Protein AF-A0A6I9NJJ1-F1 (afdb_monomer)

Organism: NCBI:txid8208

pLDDT: mean 76.77, std 21.39, range [32.59, 97.81]

Sequence (138 aa):
MPPVPPFSYRVCVTVNGEFLHYIYPFQFLDSPEWDSLRPSEEGVFQVTLRADNPCRYVVWRRKKLYLLFAKHRYIAKIFALVVRNDITDKLYSLNDKAFDCSGHRYDLRLPSYCHMPGTELEKADVFLQVPVQRPKTA

Solvent-accessible surface area (backbone atoms only — not comparable to full-atom values): 9237 Å² total; per-residue (Å²): 132,84,84,79,74,84,81,70,64,32,31,43,32,25,45,100,84,43,82,58,48,74,44,52,77,96,56,71,93,54,39,62,58,60,76,69,46,56,97,89,56,86,79,83,78,84,58,50,81,44,65,79,46,98,76,85,85,88,85,76,60,64,70,61,52,52,56,49,32,74,76,35,58,68,60,39,52,54,50,52,52,54,41,52,49,51,43,47,56,52,51,59,62,41,35,86,69,39,57,51,100,86,69,51,73,46,61,84,85,49,95,80,74,83,75,69,81,75,80,83,76,78,65,76,77,71,77,78,70,78,83,80,82,76,86,86,79,134

Mean predicted aligned error: 12.92 Å

Secondary structure (DSSP, 8-state):
-PPPPTT---EEEEETTEEEEEEPTTS-SSHHHHHHS-TTPPPPPSSEEEESS--------HHHHHHHHHH-HHHHHHHHHHHHHHHHHHHHHHHTT-B-TT-PBP-TT-TTS------S-SSSSSS------PPP--

InterPro domains:
  IPR006916 POPDC1-3 [PTHR12101] (10-121)

Structure (mmCIF, N/CA/C/O backbone):
data_AF-A0A6I9NJJ1-F1
#
_entry.id   AF-A0A6I9NJJ1-F1
#
loop_
_atom_site.group_PDB
_atom_site.id
_atom_site.type_symbol
_atom_site.label_atom_id
_atom_site.label_alt_id
_atom_site.label_comp_id
_atom_site.label_asym_id
_atom_site.label_entity_id
_atom_site.label_seq_id
_atom_site.pdbx_PDB_ins_code
_atom_site.Cartn_x
_atom_site.Cartn_y
_atom_site.Cartn_z
_atom_site.occupancy
_atom_site.B_iso_or_equiv
_atom_site.auth_seq_id
_atom_site.auth_comp_id
_atom_site.auth_asym_id
_atom_site.auth_atom_id
_atom_site.pdbx_PDB_model_num
ATOM 1 N N . MET A 1 1 ? -4.236 3.560 -32.994 1.00 43.59 1 MET A N 1
ATOM 2 C CA . MET A 1 1 ? -4.088 3.509 -31.522 1.00 43.59 1 MET A CA 1
ATOM 3 C C . MET A 1 1 ? -5.388 2.989 -30.935 1.00 43.59 1 MET A C 1
ATOM 5 O O . MET A 1 1 ? -6.427 3.460 -31.386 1.00 43.59 1 MET A O 1
ATOM 9 N N . PRO A 1 2 ? -5.370 2.023 -30.003 1.00 49.59 2 PRO A N 1
ATOM 10 C CA . PRO A 1 2 ? -6.587 1.637 -29.300 1.00 49.59 2 PRO A CA 1
ATOM 11 C C . PRO A 1 2 ? -7.032 2.776 -28.359 1.00 49.59 2 PRO A C 1
ATOM 13 O O . PRO A 1 2 ? -6.183 3.546 -27.899 1.00 49.59 2 PRO A O 1
ATOM 16 N N . PRO A 1 3 ? -8.342 2.923 -28.096 1.00 54.75 3 PRO A N 1
ATOM 17 C CA . PRO A 1 3 ? -8.867 3.991 -27.254 1.00 54.75 3 PRO A CA 1
ATOM 18 C C . PRO A 1 3 ? -8.435 3.785 -25.799 1.00 54.75 3 PRO A C 1
ATOM 20 O O . PRO A 1 3 ? -8.589 2.702 -25.235 1.00 54.75 3 PRO A O 1
ATOM 23 N N . VAL A 1 4 ? -7.890 4.837 -25.191 1.00 57.69 4 VAL A N 1
ATOM 24 C CA . VAL A 1 4 ? -7.581 4.872 -23.758 1.00 57.69 4 VAL A CA 1
ATOM 25 C C . VAL A 1 4 ? -8.919 4.918 -23.004 1.00 57.69 4 VAL A C 1
ATOM 27 O O . VAL A 1 4 ? -9.740 5.780 -23.328 1.00 57.69 4 VAL A O 1
ATOM 30 N N . PRO A 1 5 ? -9.192 4.017 -22.042 1.00 54.00 5 PRO A N 1
ATOM 31 C CA . PRO A 1 5 ? -10.456 4.034 -21.315 1.00 54.00 5 PRO A CA 1
ATOM 32 C C . PRO A 1 5 ? -10.632 5.365 -20.566 1.00 54.00 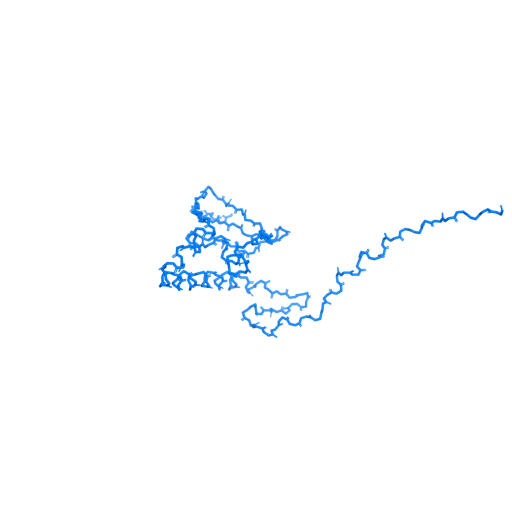5 PRO A C 1
ATOM 34 O O . PRO A 1 5 ? -9.639 5.935 -20.099 1.00 54.00 5 PRO A O 1
ATOM 37 N N . PRO A 1 6 ? -11.872 5.861 -20.410 1.00 56.41 6 PRO A N 1
ATOM 38 C CA . PRO A 1 6 ? -12.136 7.114 -19.715 1.00 56.41 6 PRO A CA 1
ATOM 39 C C . PRO A 1 6 ? -11.719 6.979 -18.245 1.00 56.41 6 PRO A C 1
ATOM 41 O O . PRO A 1 6 ? -12.226 6.123 -17.528 1.00 56.41 6 PRO A O 1
ATOM 44 N N . PHE A 1 7 ? -10.748 7.798 -17.833 1.00 56.75 7 PHE A N 1
ATOM 45 C CA . PHE A 1 7 ? -10.313 8.065 -16.454 1.00 56.75 7 PHE A CA 1
ATOM 46 C C . PHE A 1 7 ? -10.439 6.883 -15.483 1.00 56.75 7 PHE A C 1
ATOM 48 O O . PHE A 1 7 ? -11.223 6.900 -14.535 1.00 56.75 7 PHE A O 1
ATOM 55 N N . SER A 1 8 ? -9.635 5.843 -15.692 1.00 62.94 8 SER A N 1
ATOM 56 C CA . SER A 1 8 ? -9.432 4.848 -14.641 1.00 62.94 8 SER A CA 1
ATOM 57 C C . SER A 1 8 ? -8.566 5.484 -13.554 1.00 62.94 8 SER A C 1
ATOM 59 O O . SER A 1 8 ? -7.374 5.678 -13.768 1.00 62.94 8 SER A O 1
ATOM 61 N N . TYR A 1 9 ? -9.160 5.845 -12.411 1.00 78.31 9 TYR A N 1
ATOM 62 C CA . TYR A 1 9 ? -8.437 6.344 -11.236 1.00 78.31 9 TYR A CA 1
ATOM 63 C C . TYR A 1 9 ? -7.440 5.287 -10.757 1.00 78.31 9 TYR A C 1
ATOM 65 O O . TYR A 1 9 ? -7.788 4.401 -9.982 1.00 78.31 9 TYR A O 1
ATOM 73 N N . ARG A 1 10 ? -6.208 5.349 -11.255 1.00 88.56 10 ARG A N 1
ATOM 74 C CA . ARG A 1 10 ? -5.174 4.360 -10.965 1.00 88.56 10 ARG A CA 1
ATOM 75 C C . ARG A 1 10 ? -3.848 5.028 -10.656 1.00 88.56 10 ARG A C 1
ATOM 77 O O . ARG A 1 10 ? -3.544 6.124 -11.136 1.00 88.56 10 ARG A O 1
ATOM 84 N N . VAL A 1 11 ? -3.063 4.342 -9.844 1.00 93.88 11 VAL A N 1
ATOM 85 C CA . VAL A 1 11 ? -1.704 4.734 -9.489 1.00 93.88 11 VAL A CA 1
ATOM 86 C C . VAL A 1 11 ? -0.755 3.712 -10.096 1.00 93.88 11 VAL A C 1
ATOM 88 O O . VAL A 1 11 ? -0.892 2.515 -9.877 1.00 93.88 11 VAL A O 1
ATOM 91 N N . CYS A 1 12 ? 0.181 4.186 -10.904 1.00 93.81 12 CYS A N 1
ATOM 92 C CA .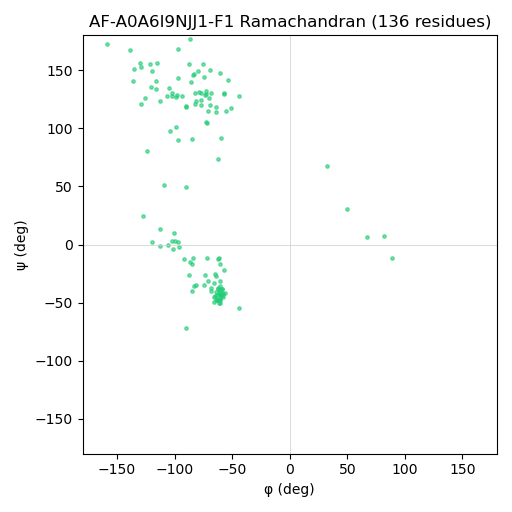 CYS A 1 12 ? 1.257 3.404 -11.483 1.00 93.81 12 CYS A CA 1
ATOM 93 C C . CYS A 1 12 ? 2.359 3.188 -10.439 1.00 93.81 12 CYS A C 1
ATOM 95 O O . CYS A 1 12 ? 2.798 4.147 -9.800 1.00 93.81 12 CYS A O 1
ATOM 97 N N . VAL A 1 13 ? 2.800 1.939 -10.281 1.00 94.25 13 VAL A N 1
ATOM 98 C CA . VAL A 1 13 ? 3.907 1.554 -9.400 1.00 94.25 13 VAL A CA 1
ATOM 99 C C . VAL A 1 13 ? 5.118 1.206 -10.252 1.00 94.25 13 VAL A C 1
ATOM 101 O O . VAL A 1 13 ? 5.019 0.367 -11.153 1.00 94.25 13 VAL A O 1
ATOM 104 N N . THR A 1 14 ? 6.263 1.816 -9.955 1.00 92.75 14 THR A N 1
ATOM 105 C CA . THR A 1 14 ? 7.527 1.527 -10.638 1.00 92.75 14 THR A CA 1
ATOM 106 C C . THR A 1 14 ? 8.669 1.247 -9.667 1.00 92.75 14 THR A C 1
ATOM 108 O O . THR A 1 14 ? 8.679 1.746 -8.543 1.00 92.75 14 THR A O 1
ATOM 111 N N . VAL A 1 15 ? 9.655 0.467 -10.109 1.00 90.50 15 VAL A N 1
ATOM 112 C CA . VAL A 1 15 ? 10.941 0.266 -9.421 1.00 90.50 15 VAL A CA 1
ATOM 113 C C . VAL A 1 15 ? 12.058 0.578 -10.405 1.00 90.50 15 VAL A C 1
ATOM 115 O O . VAL A 1 15 ? 12.046 0.073 -11.520 1.00 90.50 15 VAL A O 1
ATOM 118 N N . ASN A 1 16 ? 12.980 1.476 -10.049 1.00 88.56 16 ASN A N 1
ATOM 119 C CA . ASN A 1 16 ? 14.066 1.918 -10.941 1.00 88.56 16 ASN A CA 1
ATOM 120 C C . ASN A 1 16 ? 13.600 2.342 -12.357 1.00 88.56 16 ASN A C 1
ATOM 122 O O . ASN A 1 16 ? 14.325 2.187 -13.333 1.00 88.56 16 ASN A O 1
ATOM 126 N N . GLY A 1 17 ? 12.377 2.876 -12.476 1.00 86.56 17 GLY A N 1
ATOM 127 C CA . GLY A 1 17 ? 11.764 3.269 -13.752 1.00 86.56 17 GLY A CA 1
ATOM 128 C C . GLY A 1 17 ? 10.975 2.166 -14.473 1.00 86.56 17 GLY A C 1
ATOM 129 O O . GLY A 1 17 ? 10.206 2.481 -15.379 1.00 86.56 17 GLY A O 1
ATOM 130 N N . GLU A 1 18 ? 11.079 0.907 -14.048 1.00 89.44 18 GLU A N 1
ATOM 131 C CA . GLU A 1 18 ? 10.343 -0.215 -14.635 1.00 89.44 18 GLU A CA 1
ATOM 132 C C . GLU A 1 18 ? 8.944 -0.373 -14.036 1.00 89.44 18 GLU A C 1
ATOM 134 O O . GLU A 1 18 ? 8.740 -0.229 -12.831 1.00 89.44 18 GLU A O 1
ATOM 139 N N . PHE A 1 19 ? 7.960 -0.688 -14.884 1.00 90.12 19 PHE A N 1
ATOM 140 C CA . PHE A 1 19 ? 6.563 -0.835 -14.480 1.00 90.12 19 PHE A CA 1
ATOM 141 C C . PHE A 1 19 ? 6.282 -2.160 -13.763 1.00 90.12 19 PHE A C 1
ATOM 143 O O . PHE A 1 19 ? 6.353 -3.243 -14.352 1.00 90.12 19 PHE A O 1
ATOM 150 N N . LEU A 1 20 ? 5.811 -2.052 -12.522 1.00 89.94 20 LEU A N 1
ATOM 151 C CA . LEU A 1 20 ? 5.427 -3.185 -11.693 1.00 89.94 20 LEU A CA 1
ATOM 152 C C . LEU A 1 20 ? 3.951 -3.546 -11.869 1.00 89.94 20 LEU A C 1
ATOM 154 O O . LEU A 1 20 ? 3.629 -4.566 -12.475 1.00 89.94 20 LEU A O 1
ATOM 158 N N . HIS A 1 21 ? 3.044 -2.720 -11.362 1.00 91.56 21 HIS A N 1
ATOM 159 C CA . HIS A 1 21 ? 1.602 -2.949 -11.438 1.00 91.56 21 HIS A CA 1
ATOM 160 C C . HIS A 1 21 ? 0.842 -1.629 -11.264 1.00 91.56 21 HIS A C 1
ATOM 162 O O . HIS A 1 21 ? 1.430 -0.586 -10.970 1.00 91.56 21 HIS A O 1
ATOM 168 N N . TYR A 1 22 ? -0.474 -1.676 -11.459 1.00 92.44 22 TYR A N 1
ATOM 169 C CA . TYR A 1 22 ? -1.368 -0.585 -11.086 1.00 92.44 22 TYR A CA 1
ATOM 170 C C . TYR A 1 22 ? -1.994 -0.854 -9.721 1.00 92.44 22 TYR A C 1
ATOM 172 O O . TYR A 1 22 ? -2.376 -1.985 -9.434 1.00 92.44 22 TYR A O 1
ATOM 180 N N . ILE A 1 23 ? -2.164 0.204 -8.934 1.00 93.56 23 ILE A N 1
ATOM 181 C CA . ILE A 1 23 ? -3.043 0.230 -7.767 1.00 93.56 23 ILE A CA 1
ATOM 182 C C . ILE A 1 23 ? -4.356 0.886 -8.193 1.00 93.56 23 ILE A C 1
ATOM 184 O O . ILE A 1 23 ? -4.368 1.986 -8.759 1.00 93.56 23 ILE A O 1
ATOM 188 N N . TYR A 1 24 ? -5.454 0.189 -7.933 1.00 92.12 24 TYR A N 1
ATOM 189 C CA . TYR A 1 24 ? -6.811 0.570 -8.306 1.00 92.12 24 TYR A CA 1
ATOM 190 C C . TYR A 1 24 ? -7.554 1.256 -7.149 1.00 92.12 24 TYR A C 1
ATOM 192 O O . TYR A 1 24 ? -7.081 1.250 -6.008 1.00 92.12 24 TYR A O 1
ATOM 200 N N . PRO A 1 25 ? -8.725 1.871 -7.407 1.00 92.00 25 PRO A N 1
ATOM 201 C CA . PRO A 1 25 ? -9.518 2.490 -6.355 1.00 92.00 25 PRO A CA 1
ATOM 202 C C . PRO A 1 25 ? -9.807 1.507 -5.222 1.00 92.00 25 PRO A C 1
ATOM 204 O O . PRO A 1 25 ? -10.094 0.338 -5.466 1.00 92.00 25 PRO A O 1
ATOM 207 N N . PHE A 1 26 ? -9.767 2.013 -3.990 1.00 91.38 26 PHE A N 1
ATOM 208 C CA . PHE A 1 26 ? -10.014 1.249 -2.760 1.00 91.38 26 PHE A CA 1
ATOM 209 C C . PHE A 1 26 ? -8.964 0.181 -2.412 1.00 91.38 26 PHE A C 1
ATOM 211 O O . PHE A 1 26 ? -9.146 -0.527 -1.424 1.00 91.38 26 PHE A O 1
ATOM 218 N N . GLN A 1 27 ? -7.855 0.104 -3.153 1.00 94.44 27 GLN A N 1
ATOM 219 C CA . GLN A 1 27 ? -6.677 -0.663 -2.751 1.00 94.44 27 GLN A CA 1
ATOM 220 C C . GLN A 1 27 ? -5.735 0.180 -1.890 1.00 94.44 27 GLN A C 1
ATOM 222 O O . GLN A 1 27 ? -5.725 1.415 -1.957 1.00 94.44 27 GLN A O 1
ATOM 227 N N . PHE A 1 28 ? -4.935 -0.488 -1.065 1.00 96.06 28 PHE A N 1
ATOM 228 C CA . PHE A 1 28 ? -3.966 0.195 -0.215 1.00 96.06 28 PHE A CA 1
ATOM 229 C C . PHE A 1 28 ? -2.781 0.684 -1.043 1.00 96.06 28 PHE A C 1
ATOM 231 O O . PHE A 1 28 ? -2.324 0.007 -1.961 1.00 96.06 28 PHE A O 1
ATOM 238 N N . LEU A 1 29 ? -2.231 1.842 -0.684 1.00 94.81 29 LEU A N 1
ATOM 239 C CA . LEU A 1 29 ? -0.987 2.331 -1.285 1.00 94.81 29 LEU A CA 1
ATOM 240 C C . LEU A 1 29 ? 0.238 1.707 -0.606 1.00 94.81 29 LEU A C 1
ATOM 242 O O . LEU A 1 29 ? 1.205 1.382 -1.283 1.00 94.81 29 LEU A O 1
ATOM 246 N N . ASP A 1 30 ? 0.148 1.487 0.705 1.00 93.00 30 ASP A N 1
ATOM 247 C CA . ASP A 1 30 ? 1.256 1.214 1.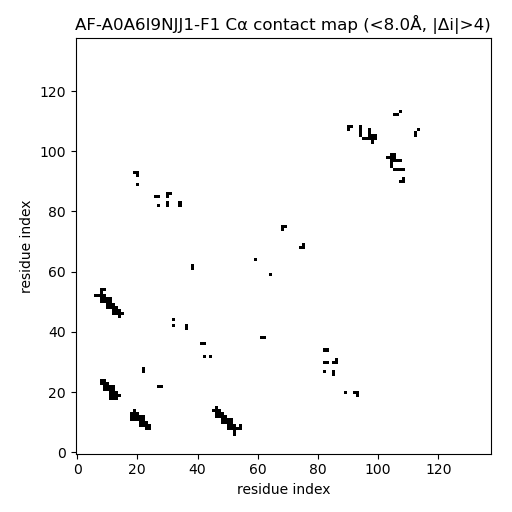624 1.00 93.00 30 ASP A CA 1
ATOM 248 C C . ASP A 1 30 ? 1.038 -0.056 2.471 1.00 93.00 30 ASP A C 1
ATOM 250 O O . ASP A 1 30 ? 1.561 -0.190 3.577 1.00 93.00 30 ASP A O 1
ATOM 254 N N . SER A 1 31 ? 0.216 -0.998 1.992 1.00 94.62 31 SER A N 1
ATOM 255 C CA . SER A 1 31 ? -0.032 -2.257 2.710 1.00 94.62 31 SER A CA 1
ATOM 256 C C . SER A 1 31 ? 1.236 -3.089 2.962 1.00 94.62 31 SER A C 1
ATOM 258 O O . SER A 1 31 ? 1.332 -3.622 4.073 1.00 94.62 31 SER A O 1
ATOM 260 N N . PRO A 1 32 ? 2.235 -3.188 2.049 1.00 92.31 32 PRO A N 1
ATOM 261 C CA . PRO A 1 32 ? 3.482 -3.892 2.356 1.00 92.31 32 PRO A CA 1
ATOM 262 C C . PRO A 1 32 ? 4.272 -3.209 3.477 1.00 92.31 32 PRO A C 1
ATOM 264 O O . PRO A 1 32 ? 4.779 -3.877 4.375 1.00 92.31 32 PRO A O 1
ATOM 267 N N . GLU A 1 33 ? 4.342 -1.879 3.480 1.00 91.75 33 GLU A N 1
ATOM 268 C CA . GLU A 1 33 ? 5.031 -1.090 4.507 1.00 91.75 33 GLU A CA 1
ATOM 269 C C . GLU A 1 33 ? 4.287 -1.121 5.847 1.00 91.75 33 GLU A C 1
ATOM 271 O O . GLU A 1 33 ? 4.893 -1.093 6.924 1.00 91.75 33 GLU A O 1
ATOM 276 N N . TRP A 1 34 ? 2.958 -1.223 5.819 1.00 91.75 34 TRP A N 1
ATOM 277 C CA . TRP A 1 34 ? 2.177 -1.451 7.026 1.00 91.75 34 TRP A CA 1
ATOM 278 C C . TRP A 1 34 ? 2.542 -2.785 7.690 1.00 91.75 34 TRP A C 1
ATOM 280 O O . TRP A 1 34 ? 2.795 -2.799 8.897 1.00 91.75 34 TRP A O 1
ATOM 290 N N . ASP A 1 35 ? 2.567 -3.887 6.933 1.00 91.31 35 ASP A N 1
ATOM 291 C CA . ASP A 1 35 ? 2.819 -5.230 7.480 1.00 91.31 35 ASP A CA 1
ATOM 292 C C . ASP A 1 35 ? 4.298 -5.445 7.849 1.00 91.31 35 ASP A C 1
ATOM 294 O O . ASP A 1 35 ? 4.579 -6.086 8.860 1.00 91.31 35 ASP A O 1
ATOM 298 N N . SER A 1 36 ? 5.236 -4.862 7.090 1.00 87.56 36 SER A N 1
ATOM 299 C CA . SER A 1 36 ? 6.681 -5.068 7.289 1.00 87.56 36 SER A CA 1
ATOM 300 C C . SER A 1 36 ? 7.322 -4.155 8.337 1.00 87.56 36 SER A C 1
ATOM 302 O O . SER A 1 36 ? 8.173 -4.613 9.101 1.00 87.56 36 SER A O 1
ATOM 304 N N . LEU A 1 37 ? 6.944 -2.874 8.403 1.00 86.50 37 LEU A N 1
ATOM 305 C CA . LEU A 1 37 ? 7.626 -1.920 9.281 1.00 86.50 37 LEU A CA 1
ATOM 306 C C . LE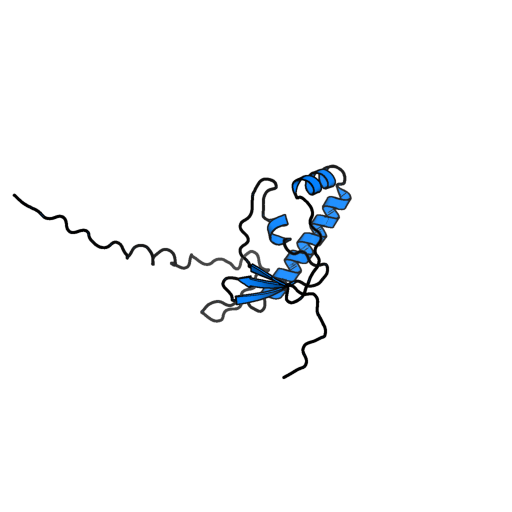U A 1 37 ? 7.170 -2.049 10.728 1.00 86.50 37 LEU A C 1
ATOM 308 O O . LEU A 1 37 ? 6.003 -2.311 11.039 1.00 86.50 37 LEU A O 1
ATOM 312 N N . ARG A 1 38 ? 8.075 -1.745 11.655 1.00 82.00 38 ARG A N 1
ATOM 313 C CA . ARG A 1 38 ? 7.704 -1.601 13.063 1.00 82.00 38 ARG A CA 1
ATOM 314 C C . ARG A 1 38 ? 6.969 -0.274 13.309 1.00 82.00 38 ARG A C 1
ATOM 316 O O . ARG A 1 38 ? 7.204 0.712 12.621 1.00 82.00 38 ARG A O 1
ATOM 323 N N . PRO A 1 39 ? 6.127 -0.171 14.357 1.00 78.88 39 PRO A N 1
ATOM 324 C CA . PRO A 1 39 ? 5.375 1.057 14.657 1.00 78.88 39 PRO A CA 1
ATOM 325 C C . PRO A 1 39 ? 6.204 2.336 14.865 1.00 78.88 39 PRO A C 1
ATOM 327 O O . PRO A 1 39 ? 5.648 3.432 14.796 1.00 78.88 39 PRO A O 1
ATOM 330 N N . SER A 1 40 ? 7.489 2.202 15.199 1.00 75.31 40 SER A N 1
ATOM 331 C CA . SER A 1 40 ? 8.421 3.300 15.481 1.00 75.31 40 SER A CA 1
ATOM 332 C C . SER A 1 40 ? 9.433 3.547 14.363 1.00 75.31 40 SER A C 1
ATOM 334 O O . SER A 1 40 ? 10.303 4.393 14.530 1.00 75.31 40 SER A O 1
ATOM 336 N N . GLU A 1 41 ? 9.374 2.764 13.293 1.00 80.94 41 GLU A N 1
ATOM 337 C CA . GLU A 1 41 ? 10.351 2.772 12.214 1.00 80.94 41 GLU A CA 1
ATOM 338 C C . GLU A 1 41 ? 9.829 3.620 11.059 1.00 80.94 41 GLU A C 1
ATOM 340 O O . GLU A 1 41 ? 8.689 3.449 10.620 1.00 80.94 41 GLU A O 1
ATOM 345 N N . GLU A 1 42 ? 10.656 4.556 10.600 1.00 75.44 42 GLU A N 1
ATOM 346 C CA . GLU A 1 42 ? 10.398 5.277 9.360 1.00 75.44 42 GLU A CA 1
ATOM 347 C C . GLU A 1 42 ? 10.888 4.387 8.214 1.00 75.44 42 GLU A C 1
ATOM 349 O O . GLU A 1 42 ? 12.045 3.964 8.203 1.00 75.44 42 GLU A O 1
ATOM 354 N N . GLY A 1 43 ? 9.991 4.036 7.297 1.00 70.25 43 GLY A N 1
ATOM 355 C CA . GLY A 1 43 ? 10.305 3.113 6.213 1.00 70.25 43 GLY A CA 1
ATOM 356 C C . GLY A 1 43 ? 10.980 3.793 5.034 1.00 70.25 43 GLY A C 1
ATOM 357 O O . GLY A 1 43 ? 10.651 4.925 4.683 1.00 70.25 43 GLY A O 1
ATOM 358 N N . VAL A 1 44 ? 11.873 3.059 4.372 1.00 77.38 44 VAL A N 1
ATOM 359 C CA . VAL A 1 44 ? 12.309 3.389 3.013 1.00 77.38 44 VAL A CA 1
ATOM 360 C C . VAL A 1 44 ? 11.374 2.682 2.038 1.00 77.38 44 VAL A C 1
ATOM 362 O O . VAL A 1 44 ? 11.292 1.454 2.030 1.00 77.38 44 VAL A O 1
ATOM 365 N N . PHE A 1 45 ? 10.671 3.457 1.215 1.00 84.94 45 PHE A N 1
ATOM 366 C CA . PHE A 1 45 ? 9.840 2.915 0.144 1.00 84.94 45 PHE A CA 1
ATOM 367 C C . PHE A 1 45 ? 10.733 2.487 -1.022 1.00 84.94 45 PHE A C 1
ATOM 369 O O . PHE A 1 45 ? 11.511 3.286 -1.541 1.00 84.94 45 PHE A O 1
ATOM 376 N N . GLN A 1 46 ? 10.618 1.227 -1.438 1.00 88.00 46 GLN A N 1
ATOM 377 C CA . GLN A 1 46 ? 11.434 0.658 -2.522 1.00 88.00 46 GLN A CA 1
ATOM 378 C C . GLN A 1 46 ? 10.870 0.963 -3.919 1.00 88.00 46 GLN A C 1
ATOM 380 O O . GLN A 1 46 ? 11.530 0.729 -4.928 1.00 88.00 46 GLN A O 1
ATOM 385 N N . VAL A 1 47 ? 9.638 1.472 -3.982 1.00 92.56 47 VAL A N 1
ATOM 386 C CA . VAL A 1 47 ? 8.905 1.740 -5.220 1.00 92.56 47 VAL A CA 1
ATOM 387 C C . VAL A 1 47 ? 8.514 3.208 -5.316 1.00 92.56 47 VAL A C 1
ATOM 389 O O . VAL A 1 47 ? 8.347 3.900 -4.314 1.00 92.56 47 VAL A O 1
ATOM 392 N N . THR A 1 48 ? 8.323 3.680 -6.543 1.00 94.44 48 THR A N 1
ATOM 393 C CA . THR A 1 48 ? 7.769 5.002 -6.832 1.00 94.44 48 THR A CA 1
ATOM 394 C C . THR A 1 48 ? 6.306 4.868 -7.238 1.00 94.44 48 THR A C 1
ATOM 396 O O . THR A 1 48 ? 5.961 4.070 -8.110 1.00 94.44 48 THR A O 1
ATOM 399 N N . LEU A 1 49 ? 5.44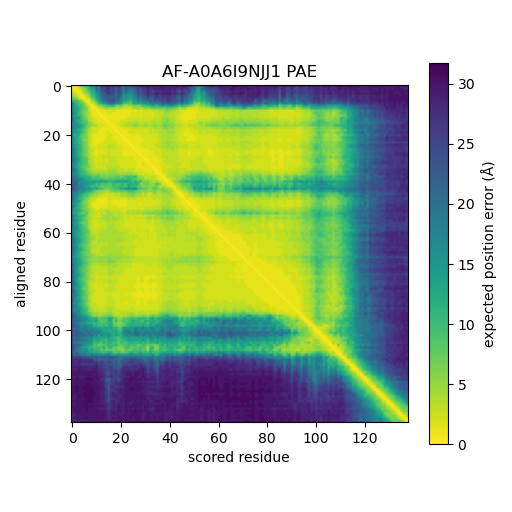4 5.675 -6.616 1.00 94.81 49 LEU A N 1
ATOM 400 C CA . LEU A 1 49 ? 4.022 5.762 -6.940 1.00 94.81 49 LEU A CA 1
ATOM 401 C C . LEU A 1 49 ? 3.748 7.017 -7.767 1.00 94.81 49 LEU A C 1
ATOM 403 O O . LEU A 1 49 ? 4.086 8.128 -7.356 1.00 94.81 49 LEU A O 1
ATOM 407 N N . ARG A 1 50 ? 3.083 6.857 -8.911 1.00 94.88 50 ARG A N 1
ATOM 408 C CA . ARG A 1 50 ? 2.666 7.966 -9.773 1.00 94.88 50 ARG A CA 1
ATOM 409 C C . ARG A 1 50 ? 1.191 7.842 -10.114 1.00 94.88 50 ARG A C 1
ATOM 411 O O . ARG A 1 50 ? 0.772 6.861 -10.712 1.00 94.88 50 ARG A O 1
ATOM 418 N N . ALA A 1 51 ? 0.398 8.847 -9.762 1.00 93.25 51 ALA A N 1
ATOM 419 C CA . ALA A 1 51 ? -1.001 8.888 -10.169 1.00 93.25 51 ALA A CA 1
ATOM 420 C C . ALA A 1 51 ? -1.110 9.227 -11.666 1.00 93.25 51 ALA A C 1
ATOM 422 O O . ALA A 1 51 ? -0.534 10.220 -12.115 1.00 93.25 51 ALA A O 1
ATOM 423 N N . ASP A 1 52 ? -1.853 8.419 -12.426 1.00 89.50 52 ASP A N 1
ATOM 424 C CA . ASP A 1 52 ? -2.092 8.675 -13.857 1.00 89.50 52 ASP A CA 1
ATOM 425 C C . ASP A 1 52 ? -3.074 9.844 -14.061 1.00 89.50 52 ASP A C 1
ATOM 427 O O . ASP A 1 52 ? -3.034 10.548 -15.071 1.00 89.50 52 ASP A O 1
ATOM 431 N N . ASN A 1 53 ? -3.946 10.077 -13.078 1.00 87.88 53 ASN A N 1
ATOM 432 C CA . ASN A 1 53 ? -4.950 11.136 -13.054 1.00 87.88 53 ASN A CA 1
ATOM 433 C C . ASN A 1 53 ? -5.015 11.769 -11.653 1.00 87.88 53 ASN A C 1
ATOM 435 O O . ASN A 1 53 ? -4.481 11.199 -10.701 1.00 87.88 53 ASN A O 1
ATOM 439 N N . PRO A 1 54 ? -5.684 12.925 -11.479 1.00 89.44 54 PRO A N 1
ATOM 440 C CA . PRO A 1 54 ? -5.960 13.456 -10.149 1.00 89.44 54 PRO A CA 1
ATOM 441 C C . PRO A 1 54 ? -6.704 12.425 -9.287 1.00 89.44 54 PRO A C 1
ATOM 443 O O . PRO A 1 54 ? -7.844 12.060 -9.576 1.00 89.44 54 PRO A O 1
ATOM 446 N N . CYS A 1 55 ? -6.053 11.968 -8.219 1.00 88.12 55 CYS A N 1
ATOM 447 C CA . CYS A 1 55 ? -6.575 10.963 -7.297 1.00 88.12 55 CYS A CA 1
ATOM 448 C C . CYS A 1 55 ? -6.781 11.564 -5.903 1.00 88.12 55 CYS A C 1
ATOM 450 O O . CYS A 1 55 ? -6.139 12.543 -5.520 1.00 88.12 55 CYS A O 1
ATOM 452 N N . ARG A 1 56 ? -7.674 10.952 -5.123 1.00 91.25 56 ARG A N 1
ATOM 453 C CA . ARG A 1 56 ? -7.851 11.240 -3.695 1.00 91.25 56 ARG A CA 1
ATOM 454 C C . ARG A 1 56 ? -7.504 9.992 -2.902 1.00 91.25 56 ARG A C 1
ATOM 456 O O . ARG A 1 56 ? -7.865 8.893 -3.311 1.00 91.25 56 ARG A O 1
ATOM 463 N N . TYR A 1 57 ? -6.837 10.174 -1.772 1.00 92.31 57 TYR A N 1
ATOM 464 C CA . TYR A 1 57 ? -6.501 9.094 -0.854 1.00 92.31 57 TYR A CA 1
ATOM 465 C C . TYR A 1 57 ? -6.916 9.462 0.567 1.00 92.31 57 TYR A C 1
ATOM 467 O O . TYR A 1 57 ? -7.060 10.637 0.913 1.00 92.31 57 TYR A O 1
ATOM 475 N N . VAL A 1 58 ? -7.125 8.435 1.385 1.00 94.62 58 VAL A N 1
ATOM 476 C CA . VAL A 1 58 ? -7.344 8.573 2.823 1.00 94.62 58 VAL A CA 1
ATOM 477 C C . VAL A 1 58 ? -6.063 8.151 3.518 1.00 94.62 58 VAL A C 1
ATOM 479 O O . VAL A 1 58 ? -5.473 7.136 3.161 1.00 94.62 58 VAL A O 1
ATOM 482 N N . VAL A 1 59 ? -5.633 8.934 4.505 1.00 94.19 59 VAL A N 1
ATOM 483 C CA . VAL A 1 59 ? -4.431 8.643 5.284 1.00 94.19 59 VAL A CA 1
ATOM 484 C C . VAL A 1 59 ? -4.776 8.507 6.759 1.00 94.19 59 VAL A C 1
ATOM 486 O O . VAL A 1 59 ? -5.501 9.325 7.333 1.00 94.19 59 VAL A O 1
ATOM 489 N N . TRP A 1 60 ? -4.216 7.484 7.396 1.00 93.62 60 TRP A N 1
ATOM 490 C CA . TRP A 1 60 ? -4.315 7.280 8.835 1.00 93.62 60 TRP A CA 1
ATOM 491 C C . TRP A 1 60 ? -2.935 7.381 9.469 1.00 93.62 60 TRP A C 1
ATOM 493 O O . TRP A 1 60 ? -1.972 6.770 9.017 1.00 93.62 60 TRP A O 1
ATOM 503 N N . ARG A 1 61 ? -2.823 8.125 10.577 1.00 91.19 61 ARG A N 1
ATOM 504 C CA . ARG A 1 61 ? -1.573 8.142 11.347 1.00 91.19 61 ARG A CA 1
ATOM 505 C C . ARG A 1 61 ? -1.379 6.791 12.028 1.00 91.19 61 ARG A C 1
ATOM 507 O O . ARG A 1 61 ? -2.171 6.443 12.907 1.00 91.19 61 ARG A O 1
ATOM 514 N N . ARG A 1 62 ? -0.275 6.105 11.715 1.00 90.75 62 ARG A N 1
ATOM 515 C CA . ARG A 1 62 ? 0.082 4.774 12.238 1.00 90.75 62 ARG A CA 1
ATOM 516 C C . ARG A 1 62 ? -0.148 4.634 13.746 1.00 90.75 62 ARG A C 1
ATOM 518 O O . ARG A 1 62 ? -0.937 3.797 14.174 1.00 90.75 62 ARG A O 1
ATOM 525 N N . LYS A 1 63 ? 0.431 5.530 14.557 1.00 91.00 63 LYS A N 1
ATOM 526 C CA . LYS A 1 63 ? 0.271 5.526 16.029 1.00 91.00 63 LYS A CA 1
ATOM 527 C C . LYS A 1 63 ? -1.195 5.582 16.484 1.00 91.00 63 LYS A C 1
ATOM 529 O O . LYS A 1 63 ? -1.575 4.865 17.405 1.00 91.00 63 LYS A O 1
ATOM 534 N N . LYS A 1 64 ? -2.033 6.404 15.838 1.00 93.31 64 LYS A N 1
ATOM 535 C CA . LYS A 1 64 ? -3.464 6.508 16.180 1.00 93.31 64 LYS A CA 1
ATOM 536 C C . LYS A 1 64 ? -4.221 5.232 15.814 1.00 93.31 64 LYS A C 1
ATOM 538 O O . LYS A 1 64 ? -5.094 4.814 16.569 1.00 93.31 64 LYS A O 1
ATOM 543 N N . LEU A 1 65 ? -3.863 4.605 14.695 1.00 94.25 65 LEU A N 1
ATOM 544 C CA . LEU A 1 65 ? -4.492 3.370 14.242 1.00 94.25 65 LEU A CA 1
ATOM 545 C C . LEU A 1 65 ? -4.155 2.185 15.170 1.00 94.25 65 LEU A C 1
ATOM 547 O O . LEU A 1 65 ? -5.052 1.444 15.561 1.00 94.25 65 LEU A O 1
ATOM 551 N N . TYR A 1 66 ? -2.909 2.077 15.652 1.00 92.94 66 TYR A N 1
ATOM 552 C CA . TYR A 1 66 ? -2.549 1.085 16.681 1.00 92.94 66 TYR A CA 1
ATOM 553 C C . TYR A 1 66 ? -3.316 1.278 17.993 1.00 92.94 66 TYR A C 1
ATOM 555 O O . TYR A 1 66 ? -3.781 0.301 18.578 1.00 92.94 66 TYR A O 1
ATOM 563 N N . LEU A 1 67 ? -3.494 2.525 18.446 1.00 95.06 67 LEU A N 1
ATOM 564 C CA . LEU A 1 67 ? -4.297 2.816 19.639 1.00 95.06 67 LEU A CA 1
ATOM 565 C C . LEU A 1 67 ? -5.764 2.392 19.462 1.00 95.06 67 LEU A C 1
ATOM 567 O O . LEU A 1 67 ? -6.370 1.883 20.405 1.00 95.06 67 LEU A O 1
ATOM 571 N N . LEU A 1 68 ? -6.329 2.559 18.262 1.00 95.88 68 LEU A N 1
ATOM 572 C CA . LEU A 1 68 ? -7.672 2.072 17.934 1.00 95.88 68 LEU A CA 1
ATOM 573 C C . LEU A 1 68 ? -7.738 0.540 18.011 1.00 95.88 68 LEU A C 1
ATOM 575 O O . LEU A 1 68 ? -8.635 -0.013 18.646 1.00 95.88 68 LEU A O 1
ATOM 579 N N . PHE A 1 69 ? -6.772 -0.150 17.408 1.00 96.00 69 PHE A N 1
ATOM 580 C CA . PHE A 1 69 ? -6.719 -1.613 17.387 1.00 96.00 69 PHE A CA 1
ATOM 581 C C . PHE A 1 69 ? -6.496 -2.231 18.766 1.00 96.00 69 PHE A C 1
ATOM 583 O O . PHE A 1 69 ? -7.073 -3.280 19.059 1.00 96.00 69 PHE A O 1
ATOM 590 N N . ALA A 1 70 ? -5.742 -1.560 19.640 1.00 95.88 70 ALA A N 1
ATOM 591 C CA . ALA A 1 70 ? -5.585 -1.969 21.032 1.00 95.88 70 ALA A CA 1
ATOM 592 C C . ALA A 1 70 ? -6.929 -1.979 21.785 1.00 95.88 70 ALA A C 1
ATOM 594 O O . ALA A 1 70 ? -7.161 -2.865 22.606 1.00 95.88 70 ALA A O 1
ATOM 595 N N . LYS A 1 71 ? -7.831 -1.036 21.472 1.00 97.62 71 LYS A N 1
ATOM 596 C CA . LYS A 1 71 ? -9.182 -0.961 22.056 1.00 97.62 71 LYS A CA 1
ATOM 597 C C . LYS A 1 71 ? -10.180 -1.905 21.381 1.00 97.62 71 LYS A C 1
ATOM 599 O O . LYS A 1 71 ? -11.050 -2.453 22.050 1.00 97.62 71 LYS A O 1
ATOM 604 N N . HIS A 1 72 ? -10.056 -2.120 20.072 1.00 97.62 72 HIS A N 1
ATOM 605 C CA . HIS A 1 72 ? -11.025 -2.875 19.273 1.00 97.62 72 HIS A CA 1
ATOM 606 C C . HIS A 1 72 ? -10.368 -4.046 18.535 1.00 97.62 72 HIS A C 1
ATOM 608 O O . HIS A 1 72 ? -10.113 -3.997 17.330 1.00 97.62 72 HIS A O 1
ATOM 614 N N . ARG A 1 73 ? -10.147 -5.152 19.259 1.00 95.75 73 ARG A N 1
ATOM 615 C CA . ARG A 1 73 ? -9.454 -6.343 18.729 1.00 95.75 73 ARG A CA 1
ATOM 616 C C . ARG A 1 73 ? -10.151 -6.990 17.527 1.00 95.75 73 ARG A C 1
ATOM 618 O O . ARG A 1 73 ? -9.471 -7.567 16.686 1.00 95.75 73 ARG A O 1
ATOM 625 N N . TYR A 1 74 ? -11.481 -6.922 17.436 1.00 97.44 74 TYR A N 1
ATOM 626 C CA . TYR A 1 74 ? -12.217 -7.459 16.284 1.00 97.44 74 TYR A CA 1
ATOM 627 C C . TYR A 1 74 ? -11.898 -6.678 15.003 1.00 97.44 74 TYR A C 1
ATOM 629 O O . TYR A 1 74 ? -11.493 -7.272 14.008 1.00 97.44 74 TYR A O 1
ATOM 637 N N . ILE A 1 75 ? -11.971 -5.344 15.064 1.00 96.75 75 ILE A N 1
ATOM 638 C CA . ILE A 1 75 ? -11.612 -4.460 13.947 1.00 96.75 75 ILE A CA 1
ATOM 639 C C . ILE A 1 75 ? -10.155 -4.690 13.540 1.00 96.75 75 ILE A C 1
ATOM 641 O O . ILE A 1 75 ? -9.866 -4.792 12.354 1.00 96.75 75 ILE A O 1
ATOM 645 N N . ALA A 1 76 ? -9.252 -4.848 14.512 1.00 96.56 76 ALA A N 1
ATOM 646 C CA . ALA A 1 76 ? -7.846 -5.138 14.246 1.00 96.56 76 ALA A CA 1
ATOM 647 C C . ALA A 1 76 ? -7.651 -6.431 13.433 1.00 96.56 76 ALA A C 1
ATOM 649 O O . ALA A 1 76 ? -6.857 -6.454 12.496 1.00 96.56 76 ALA A O 1
ATOM 650 N N . LYS A 1 77 ? -8.391 -7.500 13.765 1.00 97.31 77 LYS A N 1
ATOM 651 C CA . LYS A 1 77 ? -8.341 -8.770 13.023 1.00 97.31 77 LYS A CA 1
ATOM 652 C C . LYS A 1 77 ? -8.844 -8.607 11.592 1.00 97.31 77 LYS A C 1
ATOM 654 O O . LYS A 1 77 ? -8.172 -9.057 10.672 1.00 97.31 77 LYS A O 1
ATOM 659 N N . ILE A 1 78 ? -9.993 -7.953 11.410 1.00 97.81 78 ILE A N 1
ATOM 660 C CA . ILE A 1 78 ? -10.548 -7.701 10.074 1.00 97.81 78 ILE A CA 1
ATOM 661 C C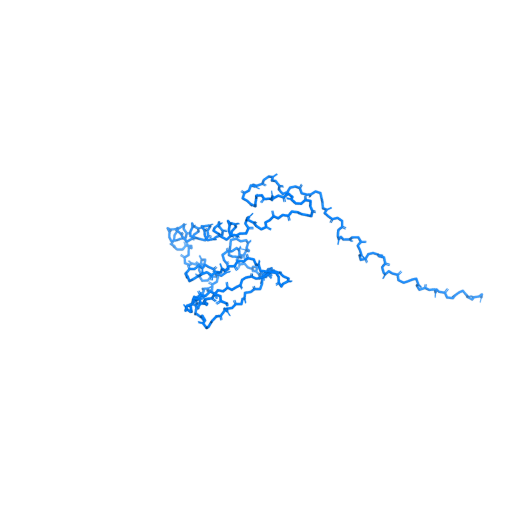 . ILE A 1 78 ? -9.579 -6.856 9.248 1.00 97.81 78 ILE A C 1
ATOM 663 O O . ILE A 1 78 ? -9.247 -7.234 8.132 1.00 97.81 78 ILE A O 1
ATOM 667 N N . PHE A 1 79 ? -9.054 -5.770 9.814 1.00 96.56 79 PHE A N 1
ATOM 668 C CA . PHE A 1 79 ? -8.084 -4.918 9.133 1.00 96.56 79 PHE A CA 1
ATOM 669 C C . PHE A 1 79 ? -6.837 -5.698 8.702 1.00 96.56 79 PHE A C 1
ATOM 671 O O . PHE A 1 79 ? -6.416 -5.589 7.555 1.00 96.56 79 PHE A O 1
ATOM 678 N N . ALA A 1 80 ? -6.285 -6.539 9.583 1.00 95.69 80 ALA A N 1
ATOM 679 C CA . ALA A 1 80 ? -5.139 -7.379 9.247 1.00 95.69 80 ALA A CA 1
ATOM 680 C C . ALA A 1 80 ? -5.435 -8.346 8.087 1.00 95.69 80 ALA A C 1
ATOM 682 O O . ALA A 1 80 ? -4.575 -8.542 7.234 1.00 95.69 80 ALA A O 1
ATOM 683 N N . LEU A 1 81 ? -6.638 -8.929 8.025 1.00 97.38 81 LEU A N 1
ATOM 684 C CA . LEU A 1 81 ? -7.040 -9.787 6.904 1.00 97.38 81 LEU A CA 1
ATOM 685 C C . LEU A 1 81 ? -7.120 -9.005 5.591 1.00 97.38 81 LEU A C 1
ATOM 687 O O . LEU A 1 81 ? -6.606 -9.469 4.578 1.00 97.38 81 LEU A O 1
ATOM 691 N N . VAL A 1 82 ? -7.714 -7.809 5.617 1.00 96.94 82 VAL A N 1
ATOM 692 C CA . VAL A 1 82 ? -7.838 -6.959 4.424 1.00 96.94 82 VAL A CA 1
ATOM 693 C C . VAL A 1 82 ? -6.456 -6.534 3.912 1.00 96.94 82 VAL A C 1
ATOM 695 O O . VAL A 1 82 ? -6.199 -6.628 2.716 1.00 96.94 82 VAL A O 1
ATOM 698 N N . VAL A 1 83 ? -5.541 -6.138 4.804 1.00 96.69 83 VAL A N 1
ATOM 699 C CA . VAL A 1 83 ? -4.158 -5.789 4.434 1.00 96.69 83 VAL A CA 1
ATOM 700 C C . VAL A 1 83 ? -3.435 -6.977 3.801 1.00 96.69 83 VAL A C 1
ATOM 702 O O . VAL A 1 83 ? -2.821 -6.825 2.748 1.00 96.69 83 VAL A O 1
ATOM 705 N N . ARG A 1 84 ? -3.521 -8.171 4.401 1.00 95.69 84 ARG A N 1
ATOM 706 C CA . ARG A 1 84 ? -2.884 -9.372 3.837 1.00 95.69 84 ARG A CA 1
ATOM 707 C C . ARG A 1 84 ? -3.456 -9.743 2.472 1.00 95.69 84 ARG A C 1
ATOM 709 O O . ARG A 1 84 ? -2.693 -10.158 1.603 1.00 95.69 84 ARG A O 1
ATOM 716 N N . ASN A 1 85 ? -4.767 -9.588 2.279 1.00 95.94 85 ASN A N 1
ATOM 717 C CA . ASN A 1 85 ? -5.399 -9.822 0.983 1.00 95.94 85 ASN A CA 1
ATOM 718 C C . ASN A 1 85 ? -4.851 -8.860 -0.078 1.00 95.94 85 ASN A C 1
ATOM 720 O O . ASN A 1 85 ? -4.433 -9.302 -1.139 1.00 95.94 85 ASN A O 1
ATOM 724 N N . ASP A 1 86 ? -4.765 -7.567 0.238 1.00 96.75 86 ASP A N 1
ATOM 725 C CA . ASP A 1 86 ? -4.213 -6.561 -0.675 1.00 96.75 86 ASP A CA 1
ATOM 726 C C . ASP A 1 86 ? -2.742 -6.846 -1.045 1.00 96.75 86 ASP A C 1
ATOM 728 O O . ASP A 1 86 ? -2.381 -6.805 -2.220 1.00 96.75 86 ASP A O 1
ATOM 732 N N . ILE A 1 87 ? -1.902 -7.230 -0.073 1.00 94.44 87 ILE A N 1
ATOM 733 C CA . ILE A 1 87 ? -0.515 -7.664 -0.338 1.00 94.44 87 ILE A CA 1
ATOM 734 C C . ILE A 1 87 ? -0.495 -8.878 -1.271 1.00 94.44 87 ILE A C 1
ATOM 736 O O . ILE A 1 87 ? 0.297 -8.931 -2.210 1.00 94.44 87 ILE A O 1
ATOM 740 N N . THR A 1 88 ? -1.373 -9.847 -1.021 1.00 93.12 88 THR A N 1
ATOM 741 C CA . THR A 1 88 ? -1.479 -11.062 -1.829 1.00 93.12 88 THR A CA 1
ATOM 742 C C . THR A 1 88 ? -1.834 -10.713 -3.273 1.00 93.12 88 THR A C 1
ATOM 744 O O . THR A 1 88 ? -1.112 -11.114 -4.183 1.00 93.12 88 THR A O 1
ATOM 747 N N . ASP A 1 89 ? -2.862 -9.895 -3.496 1.00 91.88 89 ASP A N 1
ATOM 748 C CA . ASP A 1 89 ? -3.292 -9.459 -4.832 1.00 91.88 89 ASP A CA 1
ATOM 749 C C . ASP A 1 89 ? -2.171 -8.729 -5.596 1.00 91.88 89 ASP A C 1
ATOM 751 O O . ASP A 1 89 ? -1.971 -8.938 -6.801 1.00 91.88 89 ASP A O 1
ATOM 755 N N . LYS A 1 90 ? -1.377 -7.914 -4.890 1.00 91.56 90 LYS A N 1
ATOM 756 C CA . LYS A 1 90 ? -0.192 -7.258 -5.459 1.00 91.56 90 LYS A CA 1
ATOM 757 C C . LYS A 1 90 ? 0.895 -8.261 -5.839 1.00 91.56 90 LYS A C 1
ATOM 759 O O . LYS A 1 90 ? 1.428 -8.171 -6.942 1.00 91.56 90 LYS A O 1
ATOM 764 N N . LEU A 1 91 ? 1.195 -9.239 -4.981 1.00 89.69 91 LEU A N 1
ATOM 765 C CA . LEU A 1 91 ? 2.152 -10.308 -5.293 1.00 89.69 91 LEU A CA 1
ATOM 766 C C . LEU A 1 91 ? 1.706 -11.121 -6.511 1.00 89.69 91 LEU A C 1
ATOM 768 O O . LEU A 1 91 ? 2.518 -11.390 -7.394 1.00 89.69 91 LEU A O 1
ATOM 772 N N . TYR A 1 92 ? 0.417 -11.451 -6.607 1.00 86.19 92 TYR A N 1
ATOM 773 C CA . TYR A 1 92 ? -0.149 -12.118 -7.781 1.00 86.19 92 TYR A CA 1
ATOM 774 C C . TYR A 1 92 ? 0.056 -11.302 -9.059 1.00 86.19 92 TYR A C 1
ATOM 776 O O . TYR A 1 92 ? 0.477 -11.856 -10.072 1.00 86.19 92 TYR A O 1
ATOM 784 N N . SER A 1 93 ? -0.159 -9.986 -8.995 1.00 84.62 93 SER A N 1
ATOM 785 C CA . SER A 1 93 ? 0.043 -9.077 -10.133 1.00 84.62 93 SER A CA 1
ATOM 786 C C . SER A 1 93 ? 1.508 -8.981 -10.587 1.00 84.62 93 SER A C 1
ATOM 788 O O . SER A 1 93 ? 1.779 -8.658 -11.743 1.00 84.62 93 SER A O 1
ATOM 790 N N . LEU A 1 94 ? 2.459 -9.254 -9.688 1.00 83.62 94 LEU A N 1
ATOM 791 C CA . LEU A 1 94 ? 3.896 -9.276 -9.978 1.00 83.62 94 LEU A CA 1
ATOM 792 C C . LEU A 1 94 ? 4.387 -10.636 -10.479 1.00 83.62 94 LEU A C 1
ATOM 794 O O . LEU A 1 94 ? 5.385 -10.705 -11.194 1.00 83.62 94 LEU A O 1
ATOM 798 N N . ASN A 1 95 ? 3.699 -11.716 -10.115 1.00 81.25 95 ASN A N 1
ATOM 799 C CA . ASN A 1 95 ? 4.183 -13.078 -10.313 1.00 81.25 95 ASN A CA 1
ATOM 800 C C . ASN A 1 95 ? 4.343 -13.474 -11.789 1.00 81.25 95 ASN A C 1
ATOM 802 O O . ASN A 1 95 ? 5.166 -14.321 -12.123 1.00 81.25 95 ASN A O 1
ATOM 806 N N . ASP A 1 96 ? 3.570 -12.867 -12.692 1.00 71.25 96 ASP A N 1
ATOM 807 C CA . ASP A 1 96 ? 3.716 -13.085 -14.138 1.00 71.25 96 ASP A CA 1
ATOM 808 C C . ASP A 1 96 ? 4.982 -12.443 -14.723 1.00 71.25 96 ASP A C 1
ATOM 810 O O . ASP A 1 96 ? 5.329 -12.731 -15.865 1.00 71.25 96 ASP A O 1
ATOM 814 N N . LYS A 1 97 ? 5.672 -11.585 -13.962 1.00 69.56 97 LYS A N 1
ATOM 815 C CA . LYS A 1 97 ? 6.840 -10.810 -14.406 1.00 69.56 97 LYS A CA 1
ATOM 816 C C . LYS A 1 97 ? 8.149 -11.226 -13.732 1.00 69.56 97 LYS A C 1
ATOM 818 O O . LYS A 1 97 ? 9.191 -10.654 -14.038 1.00 69.56 97 LYS A O 1
ATOM 823 N N . ALA A 1 98 ? 8.114 -12.189 -12.816 1.00 71.38 98 ALA A N 1
ATOM 824 C CA . ALA A 1 98 ? 9.287 -12.617 -12.066 1.00 71.38 98 ALA A CA 1
ATOM 825 C C . ALA A 1 98 ? 10.085 -13.662 -12.865 1.00 71.38 98 ALA A C 1
ATOM 827 O O . ALA A 1 98 ? 9.822 -14.856 -12.754 1.00 71.38 98 ALA A O 1
ATOM 828 N N . PHE A 1 99 ? 11.049 -13.215 -13.673 1.00 71.38 99 PHE A N 1
ATOM 829 C CA . PHE A 1 99 ? 11.979 -14.081 -14.409 1.00 71.38 99 PHE A CA 1
ATOM 830 C C . PHE A 1 99 ? 13.431 -13.799 -14.006 1.00 71.38 99 PHE A C 1
ATOM 832 O O . PHE A 1 99 ? 13.761 -12.662 -13.671 1.00 71.38 99 PHE A O 1
ATOM 839 N N . ASP A 1 100 ? 14.308 -14.806 -14.049 1.00 68.31 100 ASP A N 1
ATOM 840 C CA . ASP A 1 100 ? 15.758 -14.581 -13.990 1.00 68.31 100 ASP A CA 1
ATOM 841 C C . ASP A 1 100 ? 16.373 -14.307 -15.372 1.00 68.31 100 ASP A C 1
ATOM 843 O O . ASP A 1 100 ? 15.731 -14.394 -16.420 1.00 68.31 100 ASP A O 1
ATOM 847 N N . CYS A 1 101 ? 17.677 -14.027 -15.367 1.00 64.81 101 CYS A N 1
ATOM 848 C CA . CYS A 1 101 ? 18.498 -13.911 -16.568 1.00 64.81 101 CYS A CA 1
ATOM 849 C C . CYS A 1 101 ? 18.597 -15.210 -17.394 1.00 64.81 101 CYS A C 1
ATOM 851 O O . CYS A 1 101 ? 19.053 -15.155 -18.534 1.00 64.81 101 CYS A O 1
ATOM 853 N N . SER A 1 102 ? 18.172 -16.357 -16.851 1.00 74.56 102 SER A N 1
ATOM 854 C CA . SER A 1 102 ? 18.123 -17.651 -17.542 1.00 74.56 102 SER A CA 1
ATOM 855 C C . SER A 1 102 ? 16.740 -17.977 -18.134 1.00 74.56 102 SER A C 1
ATOM 857 O O . SER A 1 102 ? 16.586 -18.994 -18.810 1.00 74.56 102 SER A O 1
ATOM 859 N N . GLY A 1 103 ? 15.743 -17.103 -17.936 1.00 72.19 103 GLY A N 1
ATOM 860 C CA . GLY A 1 103 ? 14.363 -17.284 -18.390 1.00 72.19 103 GLY A CA 1
ATOM 861 C C . GLY A 1 103 ? 13.498 -18.160 -17.475 1.00 72.19 103 GLY A C 1
ATOM 862 O O . GLY A 1 103 ? 12.360 -18.467 -17.833 1.00 72.19 103 GLY A O 1
ATOM 863 N N . HIS A 1 104 ? 13.989 -18.557 -16.298 1.00 75.75 104 HIS A N 1
ATOM 864 C CA . HIS A 1 104 ? 13.195 -19.264 -15.298 1.00 75.75 104 HIS A CA 1
ATOM 865 C C . HIS A 1 104 ? 12.200 -18.325 -14.635 1.00 75.75 104 HIS A C 1
ATOM 867 O O . HIS A 1 104 ? 12.554 -17.261 -14.132 1.00 75.75 104 HIS A O 1
ATOM 873 N N . ARG A 1 105 ? 10.941 -18.763 -14.600 1.00 73.81 105 ARG A N 1
ATOM 874 C CA . ARG A 1 105 ? 9.858 -18.070 -13.913 1.00 73.81 105 ARG A CA 1
ATOM 875 C C . ARG A 1 105 ? 9.888 -18.403 -12.421 1.00 73.81 105 ARG A C 1
ATOM 877 O O . ARG A 1 105 ? 9.774 -19.570 -12.050 1.00 73.81 105 ARG A O 1
ATOM 884 N N . TYR A 1 106 ? 9.980 -17.386 -11.577 1.00 73.12 106 TYR A N 1
ATOM 885 C CA . TYR A 1 106 ? 9.814 -17.528 -10.137 1.00 73.12 106 TYR A CA 1
ATOM 886 C C . TYR A 1 106 ? 8.343 -17.488 -9.753 1.00 73.12 106 TYR A C 1
ATOM 888 O O . TYR A 1 106 ? 7.547 -16.756 -10.342 1.00 73.12 106 TYR A O 1
ATOM 896 N N . ASP A 1 107 ? 8.002 -18.252 -8.718 1.00 76.62 107 ASP A N 1
ATOM 897 C CA . ASP A 1 107 ? 6.738 -18.095 -8.017 1.00 76.62 107 ASP A CA 1
ATOM 898 C C . ASP A 1 107 ? 6.979 -17.388 -6.683 1.00 76.62 107 ASP A C 1
ATOM 900 O O . ASP A 1 107 ? 7.348 -18.014 -5.688 1.00 76.62 107 ASP A O 1
ATOM 904 N N . LEU A 1 108 ? 6.749 -16.074 -6.659 1.00 75.69 108 LEU A N 1
ATOM 905 C CA . LEU A 1 108 ? 6.932 -15.219 -5.480 1.00 75.69 108 LEU A CA 1
ATOM 906 C C . LEU A 1 108 ? 6.030 -15.624 -4.300 1.00 75.69 108 LEU A C 1
ATOM 908 O O . LEU A 1 108 ? 6.209 -15.138 -3.185 1.00 75.69 108 LEU A O 1
ATOM 912 N N . ARG A 1 109 ? 5.050 -16.508 -4.530 1.00 78.50 109 ARG A N 1
ATOM 913 C CA . ARG A 1 109 ? 4.131 -17.025 -3.508 1.00 78.50 109 ARG A CA 1
ATOM 914 C C . ARG A 1 109 ? 4.708 -18.211 -2.737 1.00 78.50 109 ARG A C 1
ATOM 916 O O . ARG A 1 109 ? 4.167 -18.561 -1.690 1.00 78.50 109 ARG A O 1
ATOM 923 N N . LEU A 1 110 ? 5.754 -18.860 -3.251 1.00 74.44 110 LEU A N 1
ATOM 924 C CA . LEU A 1 110 ? 6.341 -20.045 -2.633 1.00 74.44 110 LEU A CA 1
ATOM 925 C C . LEU A 1 110 ? 7.450 -19.635 -1.645 1.00 74.44 110 LEU A C 1
ATOM 927 O O . LEU A 1 110 ? 8.466 -19.094 -2.076 1.00 74.44 110 LEU A O 1
ATOM 931 N N . PRO A 1 111 ? 7.323 -19.944 -0.335 1.00 60.00 111 PRO A N 1
ATOM 932 C CA . PRO A 1 111 ? 8.287 -19.522 0.690 1.00 60.00 111 PRO A CA 1
ATOM 933 C C . PRO A 1 111 ? 9.727 -20.026 0.499 1.00 60.00 111 PRO A C 1
ATOM 935 O O . PRO A 1 111 ? 10.637 -19.522 1.148 1.00 60.00 111 PRO A O 1
ATOM 938 N N . SER A 1 112 ? 9.940 -21.050 -0.333 1.00 55.47 112 SER A N 1
ATOM 939 C CA . SER A 1 112 ? 11.168 -21.862 -0.326 1.00 55.47 112 SER A CA 1
ATOM 940 C C . SER A 1 112 ? 11.958 -21.850 -1.635 1.00 55.47 112 SER A C 1
ATOM 942 O O . SER A 1 112 ? 12.965 -22.546 -1.718 1.00 55.47 112 SER A O 1
ATOM 944 N N . TYR A 1 113 ? 11.534 -21.100 -2.656 1.00 50.19 113 TYR A N 1
ATOM 945 C CA . TYR A 1 113 ? 12.213 -21.116 -3.963 1.00 50.19 113 TYR A CA 1
ATOM 946 C C . TYR A 1 113 ? 13.132 -19.912 -4.212 1.00 50.19 113 TYR A C 1
ATOM 948 O O . TYR A 1 113 ? 13.865 -19.886 -5.196 1.00 50.19 113 TYR A O 1
ATOM 956 N N . CYS A 1 114 ? 13.167 -18.948 -3.289 1.00 48.84 114 CYS A N 1
ATOM 957 C CA . CYS A 1 114 ? 14.096 -17.817 -3.318 1.00 48.84 114 CYS A CA 1
ATOM 958 C C . CYS A 1 114 ? 15.404 -18.139 -2.569 1.00 48.84 114 CYS A C 1
ATOM 960 O O . CYS A 1 114 ? 15.837 -17.371 -1.715 1.00 48.84 114 CYS A O 1
ATOM 962 N N . HIS A 1 115 ? 16.035 -19.282 -2.847 1.00 44.16 115 HIS A N 1
ATOM 963 C CA . HIS A 1 115 ? 17.439 -19.492 -2.485 1.00 44.16 115 HIS A CA 1
ATOM 964 C C . HIS A 1 115 ? 18.303 -19.189 -3.708 1.00 44.16 115 HIS A C 1
ATOM 966 O O . HIS A 1 115 ? 18.606 -20.076 -4.497 1.00 44.16 115 HIS A O 1
ATOM 972 N N . MET A 1 116 ? 18.725 -17.932 -3.842 1.00 49.47 116 MET A N 1
ATOM 973 C CA . MET A 1 116 ? 19.939 -17.626 -4.594 1.00 49.47 116 MET A CA 1
ATOM 974 C C . MET A 1 116 ? 21.108 -17.571 -3.600 1.00 49.47 116 MET A C 1
ATOM 976 O O . MET A 1 116 ? 21.017 -16.836 -2.612 1.00 49.47 116 MET A O 1
ATOM 980 N N . PRO A 1 117 ? 22.218 -18.298 -3.830 1.00 41.56 117 PRO A N 1
ATOM 981 C CA . PRO A 1 117 ? 23.514 -17.822 -3.367 1.00 41.56 117 PRO A CA 1
ATOM 982 C C . PRO A 1 117 ? 23.715 -16.442 -4.001 1.00 41.56 117 PRO A C 1
ATOM 984 O O . PRO A 1 117 ? 23.458 -16.282 -5.194 1.00 41.56 117 PRO A O 1
ATOM 987 N N . GLY A 1 118 ? 24.078 -15.445 -3.194 1.00 37.62 118 GLY A N 1
ATOM 988 C CA . GLY A 1 118 ? 24.119 -14.046 -3.608 1.00 37.62 118 GLY A CA 1
ATOM 989 C C . GLY A 1 118 ? 24.759 -13.856 -4.981 1.00 37.62 118 GLY A C 1
ATOM 990 O O . GLY A 1 118 ? 25.868 -14.323 -5.234 1.00 37.62 118 GLY A O 1
ATOM 991 N N . THR A 1 119 ? 24.059 -13.155 -5.872 1.00 38.50 119 THR A N 1
ATOM 992 C CA . THR A 1 119 ? 24.705 -12.496 -7.003 1.00 38.50 119 THR A CA 1
ATOM 993 C C . THR A 1 119 ? 25.856 -11.674 -6.440 1.00 38.50 119 THR A C 1
ATOM 995 O O . THR A 1 119 ? 25.623 -10.768 -5.640 1.00 38.50 119 THR A O 1
ATOM 998 N N . GLU A 1 120 ? 27.088 -12.007 -6.828 1.00 38.69 120 GLU A N 1
ATOM 999 C CA . GLU A 1 120 ? 28.274 -11.181 -6.609 1.00 38.69 120 GLU A CA 1
ATOM 1000 C C . GLU A 1 120 ? 28.113 -9.844 -7.352 1.00 38.69 120 GLU A C 1
ATOM 1002 O O . GLU A 1 120 ? 28.714 -9.599 -8.391 1.00 38.69 120 GLU A O 1
ATOM 1007 N N . LEU A 1 121 ? 27.266 -8.970 -6.820 1.00 44.03 121 LEU A N 1
ATOM 1008 C CA . LEU A 1 121 ? 27.067 -7.594 -7.268 1.00 44.03 121 LEU A CA 1
ATOM 1009 C C . LEU A 1 121 ? 27.553 -6.589 -6.209 1.00 44.03 121 LEU A C 1
ATOM 1011 O O . LEU A 1 121 ? 27.322 -5.398 -6.346 1.00 44.03 121 LEU A O 1
ATOM 1015 N N . GLU A 1 122 ? 28.305 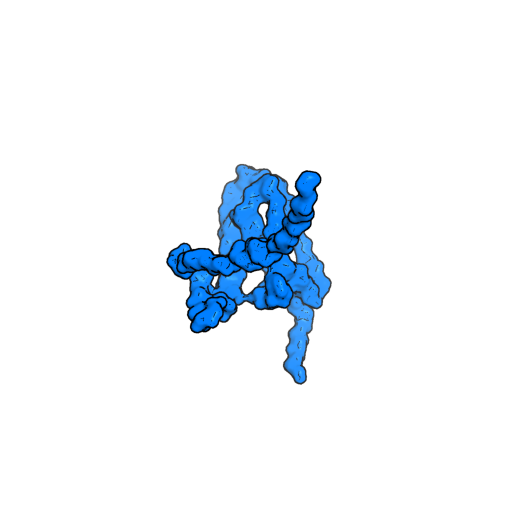-7.064 -5.207 1.00 38.88 122 GLU A N 1
ATOM 1016 C CA . GLU A 1 122 ? 29.119 -6.247 -4.287 1.00 38.88 122 GLU A CA 1
ATOM 1017 C C . GLU A 1 122 ? 30.626 -6.256 -4.627 1.00 38.88 122 GLU A C 1
ATOM 1019 O O . GLU A 1 122 ? 31.427 -5.645 -3.926 1.00 38.88 122 GLU A O 1
ATOM 1024 N N . LYS A 1 123 ? 31.061 -6.916 -5.713 1.00 34.75 123 LYS A N 1
ATOM 1025 C CA . LYS A 1 123 ? 32.488 -6.948 -6.109 1.00 34.75 123 LYS A CA 1
ATOM 1026 C C .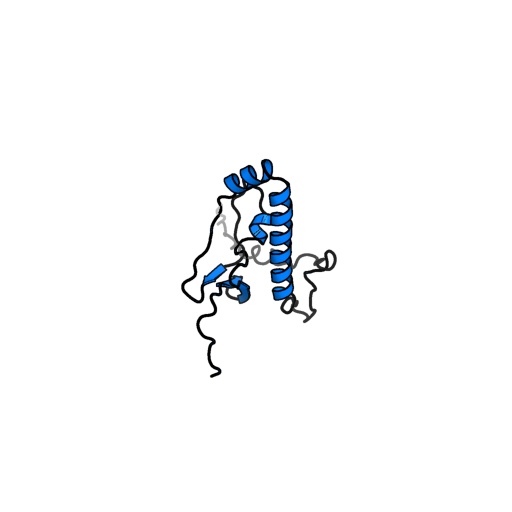 LYS A 1 123 ? 32.886 -5.973 -7.218 1.00 34.75 123 LYS A C 1
ATOM 1028 O O . LYS A 1 123 ? 34.053 -5.951 -7.603 1.00 34.75 123 LYS A O 1
ATOM 1033 N N . ALA A 1 124 ? 31.968 -5.137 -7.700 1.00 33.56 124 ALA A N 1
ATOM 1034 C CA . ALA A 1 124 ? 32.295 -4.124 -8.705 1.00 33.56 124 ALA A CA 1
ATOM 1035 C C . ALA A 1 124 ? 32.819 -2.799 -8.112 1.00 33.56 124 ALA A C 1
ATOM 1037 O O . ALA A 1 124 ? 33.458 -2.044 -8.837 1.00 33.56 124 ALA A O 1
ATOM 1038 N N . ASP A 1 125 ? 32.659 -2.551 -6.804 1.00 35.38 125 ASP A N 1
ATOM 1039 C CA . ASP A 1 125 ? 33.120 -1.306 -6.156 1.00 35.38 125 ASP A CA 1
ATOM 1040 C C . ASP A 1 125 ? 34.495 -1.407 -5.464 1.00 35.38 125 ASP A C 1
ATOM 1042 O O . ASP A 1 125 ? 34.995 -0.432 -4.907 1.00 35.38 125 ASP A O 1
ATOM 1046 N N . VAL A 1 126 ? 35.174 -2.559 -5.537 1.00 36.19 126 VAL A N 1
ATOM 1047 C CA . VAL A 1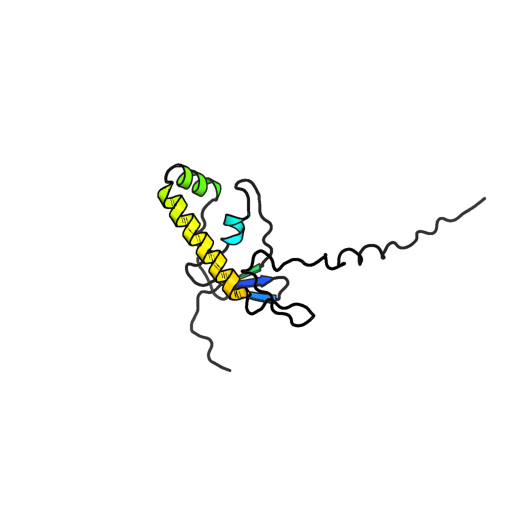 126 ? 36.509 -2.738 -4.921 1.00 36.19 126 VAL A CA 1
ATOM 1048 C C . VAL A 1 126 ? 37.667 -2.419 -5.885 1.00 36.19 126 VAL A C 1
ATOM 1050 O O . VAL A 1 126 ? 38.798 -2.232 -5.443 1.00 36.19 126 VAL A O 1
ATOM 1053 N N . PHE A 1 127 ? 37.416 -2.268 -7.192 1.00 32.69 127 PHE A N 1
ATOM 1054 C CA . PHE A 1 127 ? 38.480 -2.064 -8.193 1.00 32.69 127 PHE A CA 1
ATOM 1055 C C . PHE A 1 127 ? 38.702 -0.620 -8.674 1.00 32.69 127 PHE A C 1
ATOM 1057 O O . PHE A 1 127 ? 39.514 -0.396 -9.570 1.00 32.69 127 PHE A O 1
ATOM 1064 N N . LEU A 1 128 ? 38.088 0.377 -8.032 1.00 38.94 128 LEU A N 1
ATOM 1065 C CA . LEU A 1 128 ? 38.433 1.794 -8.227 1.00 38.94 128 LEU A CA 1
ATOM 1066 C C . LEU A 1 128 ? 39.138 2.386 -6.997 1.00 38.94 128 LEU A C 1
ATOM 1068 O O . LEU A 1 128 ? 38.785 3.453 -6.508 1.00 38.94 128 LEU A O 1
ATOM 1072 N N . GLN A 1 129 ? 40.189 1.720 -6.510 1.00 34.66 129 GLN A N 1
ATOM 1073 C CA . GLN A 1 129 ? 41.242 2.410 -5.760 1.00 34.66 129 GLN A CA 1
ATOM 1074 C C . GLN A 1 129 ? 42.419 2.682 -6.696 1.00 34.66 129 GLN A C 1
ATOM 1076 O O . GLN A 1 129 ? 43.229 1.811 -7.005 1.00 34.66 129 GLN A O 1
ATOM 1081 N N . VAL A 1 130 ? 42.488 3.928 -7.160 1.00 35.19 130 VAL A N 1
ATOM 1082 C CA . VAL A 1 130 ? 43.651 4.496 -7.846 1.00 35.19 130 VAL A CA 1
ATOM 1083 C C . VAL A 1 130 ? 44.875 4.380 -6.920 1.00 35.19 130 VAL A C 1
ATOM 1085 O O . VAL A 1 130 ? 44.792 4.819 -5.770 1.00 35.19 130 VAL A O 1
ATOM 1088 N N . PRO A 1 131 ? 46.028 3.843 -7.364 1.00 32.59 131 PRO A N 1
ATOM 1089 C CA . PRO A 1 131 ? 47.225 3.824 -6.535 1.00 32.59 131 PRO A CA 1
ATOM 1090 C C . PRO A 1 131 ? 47.786 5.245 -6.402 1.00 32.59 131 PRO A C 1
ATOM 1092 O O . PRO A 1 131 ? 48.266 5.831 -7.372 1.00 32.59 131 PRO A O 1
ATOM 1095 N N . VAL A 1 132 ? 47.773 5.799 -5.189 1.00 37.34 132 VAL A N 1
ATOM 1096 C CA . VAL A 1 132 ? 48.570 6.985 -4.851 1.00 37.34 132 VAL A CA 1
ATOM 1097 C C . VAL A 1 132 ? 50.040 6.560 -4.791 1.00 37.34 132 VAL A C 1
ATOM 1099 O O . VAL A 1 132 ? 50.477 5.911 -3.839 1.00 37.34 132 VAL A O 1
ATOM 1102 N N . GLN A 1 133 ? 50.817 6.919 -5.814 1.00 38.69 133 GLN A N 1
ATOM 1103 C CA . GLN A 1 133 ? 52.277 6.848 -5.766 1.00 38.69 133 GLN A CA 1
ATOM 1104 C C . GLN A 1 133 ? 52.798 7.822 -4.699 1.00 38.69 133 GLN A C 1
ATOM 1106 O O . GLN A 1 133 ? 52.683 9.038 -4.838 1.00 38.69 133 GLN A O 1
ATOM 1111 N N . ARG A 1 134 ? 53.400 7.287 -3.631 1.00 41.50 134 ARG A N 1
ATOM 1112 C CA . ARG A 1 134 ? 54.272 8.065 -2.740 1.00 41.50 134 ARG A CA 1
ATOM 1113 C C . ARG A 1 134 ? 55.634 8.251 -3.422 1.00 41.50 134 ARG A C 1
ATOM 1115 O O . ARG A 1 134 ? 56.216 7.240 -3.825 1.00 41.50 134 ARG A O 1
ATOM 1122 N N . PRO A 1 135 ? 56.194 9.469 -3.506 1.00 37.94 135 PRO A N 1
ATOM 1123 C CA . PRO A 1 135 ? 57.586 9.622 -3.885 1.00 37.94 135 PRO A CA 1
ATOM 1124 C C . PRO A 1 135 ? 58.488 9.183 -2.725 1.00 37.94 135 PRO A C 1
ATOM 1126 O O . PRO A 1 135 ? 58.277 9.559 -1.571 1.00 37.94 135 PRO A O 1
ATOM 1129 N N . LYS A 1 136 ? 59.490 8.362 -3.051 1.00 41.62 136 LYS A N 1
ATOM 1130 C CA . LYS A 1 136 ? 60.680 8.140 -2.227 1.00 41.62 136 LYS A CA 1
ATOM 1131 C C . LYS A 1 136 ? 61.656 9.279 -2.510 1.00 41.62 136 LYS A C 1
ATOM 1133 O O . LYS A 1 136 ? 62.001 9.476 -3.673 1.00 41.62 136 LYS A O 1
ATOM 1138 N N . THR A 1 137 ? 62.173 9.915 -1.468 1.00 40.62 137 THR A N 1
ATOM 1139 C CA . THR A 1 137 ? 63.460 10.611 -1.552 1.00 40.62 137 THR A CA 1
ATOM 1140 C C . THR A 1 137 ? 64.274 10.289 -0.306 1.00 40.62 137 THR A C 1
ATOM 1142 O O . THR A 1 137 ? 63.706 10.118 0.773 1.00 40.62 137 THR A O 1
ATOM 1145 N N . ALA A 1 138 ? 65.569 10.099 -0.552 1.00 39.31 138 ALA A N 1
ATOM 1146 C CA . ALA A 1 138 ? 66.634 9.734 0.374 1.00 39.31 138 ALA A CA 1
ATOM 1147 C C . ALA A 1 138 ? 66.876 10.767 1.481 1.00 39.31 138 ALA A C 1
ATOM 1149 O O . ALA A 1 138 ? 66.518 11.948 1.270 1.00 39.31 138 ALA A O 1
#

Radius of gyration: 22.23 Å; Cα contacts (8 Å, |Δi|>4): 100; chains: 1; bounding box: 79×35×54 Å

Foldseek 3Di:
DDDDPPDQFWKFKAAPRHTADIDHPPFDPCLVVLVPDDLPDDDDDRIDIGTPDDDDDDDDNSVVVVVVCVVPVVVVVVVNVSSVVSVVVSLVSRQVPQADPVRDRDNPPDPPPPDDPDDPPVPPPPPPDDDDDDDDDD